Protein AF-A0A3T0W4C3-F1 (afdb_monomer)

Foldseek 3Di:
DDLLVLLVVLCVLLVPDLVSLQVLLCVLVVNPDSDLVPDDPVSSVVSSVVSNVSSVPPPDDPLLVLLLVLLCLCVVVVNDPDNDPVSSQVVVCVVQVNDGPSPSPVCSVVSNVVSVVSSVPDDPDD

Mean predicted aligned error: 11.76 Å

Radius of gyration: 19.32 Å; Cα contacts (8 Å, |Δi|>4): 103; chains: 1; bounding box: 42×23×56 Å

Secondary structure (DSSP, 8-state):
--HHHHHHHHHHHHT--HHHHHHHHHHHTTTS-SSGGGS-HHHHHHHHHHHHHHHHHS---HHHHHHHHHHHHHHHTT-SS---HHHHHHHHHHHTTT--TTT-GGGHHHHHHHHHHHHHS-----

Sequence (126 aa):
MNMVRKIKAAQSRAGIGQDEHVANVLQISNNVTNSCTGLTPNQQQALLTRYNGMAAKKPLNKSLRLIFSLWGQLASAGKVDEDSKEACENWCKTYTDGTNLYKANDHWGKLINMLKQWLAREVPNG

Structure (mmCIF, N/CA/C/O backbone):
data_AF-A0A3T0W4C3-F1
#
_entry.id   AF-A0A3T0W4C3-F1
#
loop_
_atom_site.group_PDB
_atom_site.id
_atom_site.type_symbol
_atom_site.label_atom_id
_atom_site.label_alt_id
_atom_site.label_comp_id
_atom_site.label_asym_id
_atom_site.label_entity_id
_atom_site.label_seq_id
_atom_site.pdbx_PDB_ins_code
_atom_site.Cartn_x
_atom_site.Cartn_y
_atom_site.Cartn_z
_atom_site.occupancy
_atom_site.B_iso_or_equiv
_atom_site.auth_seq_id
_atom_site.auth_comp_id
_atom_site.auth_asym_id
_atom_site.auth_atom_id
_atom_site.pdbx_PDB_model_num
ATOM 1 N N . MET A 1 1 ? -3.302 -14.821 13.039 1.00 56.78 1 MET A N 1
ATOM 2 C CA . MET A 1 1 ? -3.288 -13.355 13.294 1.00 56.78 1 MET A CA 1
ATOM 3 C C . MET A 1 1 ? -4.672 -12.926 13.790 1.00 56.78 1 MET A C 1
ATOM 5 O O . MET A 1 1 ? -5.632 -13.160 13.071 1.00 56.78 1 MET A O 1
ATOM 9 N N . ASN A 1 2 ? -4.795 -12.380 15.009 1.00 84.31 2 ASN A N 1
ATOM 10 C CA . ASN A 1 2 ? -6.088 -12.053 15.649 1.00 84.31 2 ASN A CA 1
ATOM 11 C C . ASN A 1 2 ? -6.826 -10.894 14.926 1.00 84.31 2 ASN A C 1
ATOM 13 O O . ASN A 1 2 ? -6.175 -9.985 14.407 1.00 84.31 2 ASN A O 1
ATOM 17 N N . MET A 1 3 ? -8.162 -10.901 14.906 1.00 84.50 3 MET A N 1
ATOM 18 C CA . MET A 1 3 ? -9.010 -9.896 14.247 1.00 84.50 3 MET A CA 1
ATOM 19 C C . MET A 1 3 ? -8.722 -8.470 14.737 1.00 84.50 3 MET A C 1
ATOM 21 O O . MET A 1 3 ? -8.533 -7.560 13.932 1.00 84.50 3 MET A O 1
ATOM 25 N N . VAL A 1 4 ? -8.546 -8.282 16.046 1.00 85.56 4 VAL A N 1
ATOM 26 C CA . VAL A 1 4 ? -8.178 -6.980 16.636 1.00 85.56 4 VAL A CA 1
ATOM 27 C C . VAL A 1 4 ? -6.839 -6.461 16.091 1.00 85.56 4 VAL A C 1
ATOM 29 O O . VAL A 1 4 ? -6.680 -5.267 15.840 1.00 85.56 4 VAL A O 1
ATOM 32 N N . ARG A 1 5 ? -5.877 -7.359 15.824 1.00 86.25 5 ARG A N 1
ATOM 33 C CA . ARG A 1 5 ? -4.600 -7.006 15.176 1.00 86.25 5 ARG A CA 1
ATOM 34 C C . ARG A 1 5 ? -4.810 -6.552 13.727 1.00 86.25 5 ARG A C 1
ATOM 36 O O . ARG A 1 5 ? -4.162 -5.597 13.308 1.00 86.25 5 ARG A O 1
ATOM 43 N N . LYS A 1 6 ? -5.722 -7.190 12.980 1.00 85.69 6 LYS A N 1
ATOM 44 C CA . LYS A 1 6 ? -6.086 -6.763 11.616 1.00 85.69 6 LYS A CA 1
ATOM 45 C C . LYS A 1 6 ? -6.747 -5.380 11.621 1.00 85.69 6 LYS A C 1
ATOM 47 O O . LYS A 1 6 ? -6.384 -4.543 10.798 1.00 85.69 6 LYS A O 1
ATOM 52 N N . ILE A 1 7 ? -7.643 -5.115 12.576 1.00 88.19 7 ILE A N 1
ATOM 53 C CA . ILE A 1 7 ? -8.302 -3.809 12.741 1.00 88.19 7 ILE A CA 1
ATOM 54 C C . ILE A 1 7 ? -7.278 -2.723 13.074 1.00 88.19 7 ILE A C 1
ATOM 56 O O . ILE A 1 7 ? -7.255 -1.713 12.381 1.00 88.19 7 ILE A O 1
ATOM 60 N N . LYS A 1 8 ? -6.369 -2.942 14.037 1.00 86.75 8 LYS A N 1
ATOM 61 C CA . LYS A 1 8 ? -5.290 -1.980 14.341 1.00 86.75 8 LYS A CA 1
ATOM 62 C C . LYS A 1 8 ? -4.392 -1.702 13.133 1.00 86.75 8 LYS A C 1
ATOM 64 O O . LYS A 1 8 ? -4.040 -0.555 12.871 1.00 86.75 8 LYS A O 1
ATOM 69 N N . ALA A 1 9 ? -4.048 -2.733 12.360 1.00 82.25 9 ALA A N 1
ATOM 70 C CA . ALA A 1 9 ? -3.277 -2.553 11.133 1.00 82.25 9 ALA A CA 1
ATOM 71 C C . ALA A 1 9 ? -4.054 -1.749 10.075 1.00 82.25 9 ALA A C 1
ATOM 73 O O . ALA A 1 9 ? -3.473 -0.936 9.363 1.00 82.25 9 ALA A O 1
ATOM 74 N N . ALA A 1 10 ? -5.367 -1.954 9.947 1.00 85.25 10 ALA A N 1
ATOM 75 C CA . ALA A 1 10 ? -6.216 -1.169 9.053 1.00 85.25 10 ALA A CA 1
ATOM 76 C C . ALA A 1 10 ? -6.402 0.278 9.536 1.00 85.25 10 ALA A C 1
ATOM 78 O O . ALA A 1 10 ? -6.285 1.188 8.725 1.00 85.25 10 ALA A O 1
ATOM 79 N N . GLN A 1 11 ? -6.590 0.493 10.839 1.00 85.69 11 GLN A N 1
ATOM 80 C CA . GLN A 1 11 ? -6.655 1.810 11.474 1.00 85.69 11 GLN A CA 1
ATOM 81 C C . GLN A 1 11 ? -5.384 2.617 11.179 1.00 85.69 11 GLN A C 1
ATOM 83 O O . GLN A 1 11 ? -5.465 3.743 10.696 1.00 85.69 11 GLN A O 1
ATOM 88 N N . SER A 1 12 ? -4.210 2.011 11.390 1.00 83.00 12 SER A N 1
ATOM 89 C CA . SER A 1 12 ? -2.916 2.635 11.092 1.00 83.00 12 SER A CA 1
ATOM 90 C C . SER A 1 12 ? -2.757 2.950 9.600 1.00 83.00 12 SER A C 1
ATOM 92 O O . SER A 1 12 ? -2.380 4.067 9.256 1.00 83.00 12 SER A O 1
ATOM 94 N N . ARG A 1 13 ? -3.121 2.023 8.701 1.00 77.00 13 ARG A N 1
ATOM 95 C CA . ARG A 1 13 ? -3.085 2.251 7.240 1.00 77.00 13 ARG A CA 1
ATOM 96 C C . ARG A 1 13 ? -4.038 3.358 6.788 1.00 77.00 13 ARG A C 1
ATOM 98 O O . ARG A 1 13 ? -3.702 4.134 5.901 1.00 77.00 13 ARG A O 1
ATOM 105 N N . ALA A 1 14 ? -5.211 3.446 7.406 1.00 80.00 14 ALA A N 1
ATOM 106 C CA . ALA A 1 14 ? -6.175 4.508 7.161 1.00 80.00 14 ALA A CA 1
ATOM 107 C C . ALA A 1 14 ? -5.786 5.827 7.856 1.00 80.00 14 ALA A C 1
ATOM 109 O O . ALA A 1 14 ? -6.356 6.864 7.539 1.00 80.00 14 ALA A O 1
ATOM 110 N N . GLY A 1 15 ? -4.780 5.832 8.740 1.00 78.38 15 GLY A N 1
ATOM 111 C CA . GLY A 1 15 ? -4.360 6.989 9.538 1.00 78.38 15 GLY A CA 1
ATOM 112 C C . GLY A 1 15 ? -5.464 7.522 10.450 1.00 78.38 15 GLY A C 1
ATOM 113 O O . GLY A 1 15 ? -5.611 8.733 10.566 1.00 78.38 15 GLY A O 1
ATOM 114 N N . ILE A 1 16 ? -6.254 6.617 11.026 1.00 82.56 16 ILE A N 1
ATOM 115 C CA . ILE A 1 16 ? -7.371 6.922 11.923 1.00 82.56 16 ILE A CA 1
ATOM 116 C C . ILE A 1 16 ? -6.820 7.097 13.344 1.00 82.56 16 ILE A C 1
ATOM 118 O O . ILE A 1 16 ? -6.221 6.171 13.905 1.00 82.56 16 ILE A O 1
ATOM 122 N N . GLY A 1 17 ? -7.020 8.284 13.921 1.00 84.56 17 GLY A N 1
ATOM 123 C CA . GLY A 1 17 ? -6.634 8.604 15.298 1.00 84.56 17 GLY A CA 1
ATOM 124 C C . GLY A 1 17 ? -7.431 7.817 16.343 1.00 84.56 17 GLY A C 1
ATOM 125 O O . GLY A 1 17 ? -8.410 7.145 16.020 1.00 84.56 17 GLY A O 1
ATOM 126 N N . GLN A 1 18 ? -7.017 7.882 17.610 1.00 83.50 18 GLN A N 1
ATOM 127 C CA . GLN A 1 18 ? -7.662 7.118 18.684 1.00 83.50 18 GLN A CA 1
ATOM 128 C C . GLN A 1 18 ? -9.109 7.572 18.946 1.00 83.50 18 GLN A C 1
ATOM 130 O O . GLN A 1 18 ? -9.979 6.720 19.119 1.00 83.50 18 GLN A O 1
ATOM 135 N N . ASP A 1 19 ? -9.393 8.875 18.904 1.00 85.81 19 ASP A N 1
ATOM 136 C CA . ASP A 1 19 ? -10.750 9.404 19.116 1.00 85.81 19 ASP A CA 1
ATOM 137 C C . ASP A 1 19 ? -11.702 8.987 17.988 1.00 85.81 19 ASP A C 1
ATOM 139 O O . ASP A 1 19 ? -12.808 8.499 18.223 1.00 85.81 19 ASP A O 1
ATOM 143 N N . GLU A 1 20 ? -11.231 9.077 16.742 1.00 86.44 20 GLU A N 1
ATOM 144 C CA . GLU A 1 20 ? -11.981 8.626 15.569 1.00 86.44 20 GLU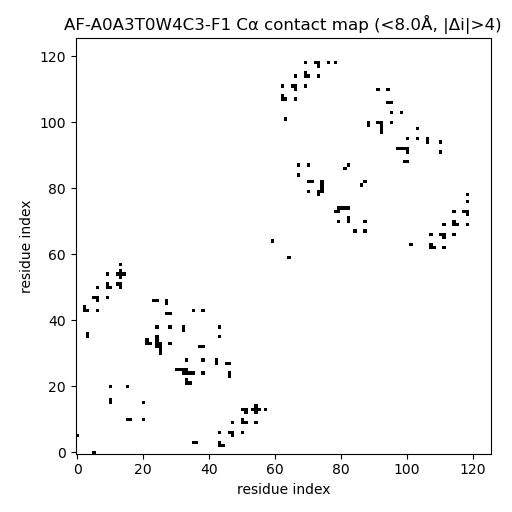 A CA 1
ATOM 145 C C . GLU A 1 20 ? -12.155 7.098 15.567 1.00 86.44 20 GLU A C 1
ATOM 147 O O . GLU A 1 20 ? -13.193 6.577 15.152 1.00 86.44 20 GLU A O 1
ATOM 152 N N . HIS A 1 21 ? -11.174 6.349 16.077 1.00 89.19 21 HIS A N 1
ATOM 153 C CA . HIS A 1 21 ? -11.303 4.911 16.283 1.00 89.19 21 HIS A CA 1
ATOM 154 C C . HIS A 1 21 ? -12.431 4.585 17.266 1.00 89.19 21 HIS A C 1
ATOM 156 O O . HIS A 1 21 ? -13.310 3.790 16.932 1.00 89.19 21 HIS A O 1
ATOM 162 N N . VAL A 1 22 ? -12.452 5.240 18.430 1.00 89.38 22 VAL A N 1
ATOM 163 C CA . VAL A 1 22 ? -13.496 5.067 19.450 1.00 89.38 22 VAL A CA 1
ATOM 164 C C . VAL A 1 22 ? -14.878 5.422 18.896 1.00 89.38 22 VAL A C 1
ATOM 166 O O . VAL A 1 22 ? -15.812 4.637 19.056 1.00 89.38 22 VAL A O 1
ATOM 169 N N . ALA A 1 23 ? -15.002 6.536 18.171 1.00 89.00 23 ALA A N 1
ATOM 170 C CA . ALA A 1 23 ? -16.255 6.938 17.534 1.00 89.00 23 ALA A CA 1
ATOM 171 C C . ALA A 1 23 ? -16.754 5.898 16.513 1.00 89.00 23 ALA A C 1
ATOM 173 O O . ALA A 1 23 ? -17.932 5.544 16.499 1.00 89.00 23 ALA A O 1
ATOM 174 N N . ASN A 1 24 ? -15.857 5.345 15.690 1.00 90.19 24 ASN A N 1
ATOM 175 C CA . ASN A 1 24 ? -16.204 4.292 14.732 1.00 90.19 24 ASN A CA 1
ATOM 176 C C . ASN A 1 24 ? -16.636 2.985 15.420 1.00 90.19 24 ASN A C 1
ATOM 178 O O . ASN A 1 24 ? -17.540 2.308 14.927 1.00 90.19 24 ASN A O 1
ATOM 182 N N . VAL A 1 25 ? -15.998 2.621 16.539 1.00 92.31 25 VAL A N 1
ATOM 183 C CA . VAL A 1 25 ? -16.357 1.432 17.329 1.00 92.31 25 VAL A CA 1
ATOM 184 C C . VAL A 1 25 ? 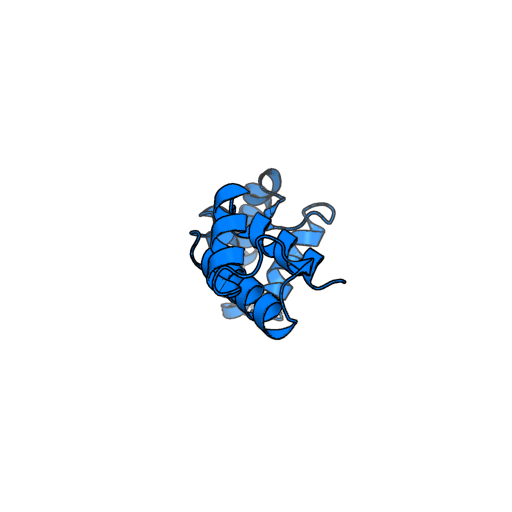-17.730 1.610 17.976 1.00 92.31 25 VAL A C 1
ATOM 186 O O . VAL A 1 25 ? -18.557 0.706 17.875 1.00 92.31 25 VAL A O 1
ATOM 189 N N . LEU A 1 26 ? -18.006 2.781 18.559 1.00 91.31 26 LEU A N 1
ATOM 190 C CA . LEU A 1 26 ? -19.326 3.134 19.090 1.00 91.31 26 LEU A CA 1
ATOM 191 C C . LEU A 1 26 ? -20.394 3.096 17.996 1.00 91.31 26 LEU A C 1
ATOM 193 O O . LEU A 1 26 ? -21.440 2.482 18.174 1.00 91.31 26 LEU A O 1
ATOM 197 N N . GLN A 1 27 ? -20.112 3.665 16.824 1.00 89.62 27 GLN A N 1
ATOM 198 C CA . GLN A 1 27 ? -21.065 3.666 15.719 1.00 89.62 27 GLN A CA 1
ATOM 199 C C . GLN A 1 27 ? -21.395 2.244 15.238 1.00 89.62 27 GLN A C 1
ATOM 201 O O . GLN A 1 27 ? -22.556 1.927 15.009 1.00 89.62 27 GLN A O 1
ATOM 206 N N . ILE A 1 28 ? -20.393 1.370 15.101 1.00 90.06 28 ILE A N 1
ATOM 207 C CA . ILE A 1 28 ? -20.602 -0.021 14.661 1.00 90.06 28 ILE A CA 1
ATOM 208 C C . ILE A 1 28 ? -21.239 -0.892 15.747 1.00 90.06 28 ILE A C 1
ATOM 210 O O . ILE A 1 28 ? -21.942 -1.857 15.437 1.00 90.06 28 ILE A O 1
ATOM 214 N N . SER A 1 29 ? -21.008 -0.565 17.017 1.00 88.62 29 SER A N 1
ATOM 215 C CA . SER A 1 29 ? -21.619 -1.265 18.141 1.00 88.62 29 SER A CA 1
ATOM 216 C C . SER A 1 29 ? -23.023 -0.772 18.489 1.00 88.62 29 SER A C 1
ATOM 218 O O . SER A 1 29 ? -23.613 -1.321 19.412 1.00 88.62 29 SER A O 1
ATOM 220 N N . ASN A 1 30 ? -23.562 0.235 17.789 1.00 88.31 30 ASN A N 1
ATOM 221 C CA . ASN A 1 30 ? -24.781 0.952 18.184 1.00 88.31 30 ASN A CA 1
ATOM 222 C C . ASN A 1 30 ? -24.694 1.524 19.616 1.00 88.31 30 ASN A C 1
ATOM 224 O O . ASN A 1 30 ? -25.622 1.393 20.407 1.00 88.31 30 ASN A O 1
ATOM 228 N N . ASN A 1 31 ? -23.564 2.155 19.946 1.00 88.06 31 ASN A N 1
ATOM 229 C CA . ASN A 1 31 ? -23.230 2.757 21.244 1.00 88.06 31 ASN A CA 1
ATOM 230 C C . ASN A 1 31 ? -23.143 1.778 22.429 1.00 88.06 31 ASN A C 1
ATOM 232 O O . ASN A 1 31 ? -23.169 2.203 23.580 1.00 88.06 31 ASN A O 1
ATOM 236 N N . VAL A 1 32 ? -22.993 0.476 22.173 1.00 86.25 32 VAL A N 1
ATOM 237 C CA . VAL A 1 32 ? -22.888 -0.545 23.231 1.00 86.25 32 VAL A CA 1
ATOM 238 C C . VAL A 1 32 ? -21.465 -0.658 23.785 1.00 86.25 32 VAL A C 1
ATOM 240 O O . VAL A 1 32 ? -21.269 -0.952 24.962 1.00 86.25 32 VAL A O 1
ATOM 243 N N . THR A 1 33 ? -20.442 -0.435 22.956 1.00 88.44 33 THR A N 1
ATOM 244 C CA . THR A 1 33 ? -19.039 -0.528 23.381 1.00 88.44 33 THR A CA 1
ATOM 245 C C . THR A 1 33 ? -18.134 0.437 22.624 1.00 88.44 33 THR A C 1
ATOM 247 O O . THR A 1 33 ? -18.394 0.794 21.475 1.00 88.44 33 THR A O 1
ATOM 250 N N . ASN A 1 34 ? -17.029 0.810 23.265 1.00 87.19 34 ASN A N 1
ATOM 251 C CA . ASN A 1 34 ? -15.940 1.611 22.710 1.00 87.19 34 ASN A CA 1
ATOM 252 C C . ASN A 1 34 ? -14.665 0.787 22.433 1.00 87.19 34 ASN A C 1
ATOM 254 O O . ASN A 1 34 ? -13.655 1.349 22.012 1.00 87.19 34 ASN A O 1
ATOM 258 N N . SER A 1 35 ? -14.694 -0.536 22.650 1.00 86.62 35 SER A N 1
ATOM 259 C CA . SER A 1 35 ? -13.545 -1.422 22.437 1.00 86.62 35 SER A CA 1
ATOM 260 C C . SER A 1 35 ? -13.799 -2.441 21.331 1.00 86.62 35 SER A C 1
ATOM 262 O O . SER A 1 35 ? -14.844 -3.087 21.281 1.00 86.62 35 SER A O 1
ATOM 264 N N . CYS A 1 36 ? -12.779 -2.688 20.503 1.00 83.88 36 CYS A N 1
ATOM 265 C CA . CYS A 1 36 ? -12.805 -3.764 19.512 1.00 83.88 36 CYS A CA 1
ATOM 266 C C . CYS A 1 36 ? -13.046 -5.148 20.130 1.00 83.88 36 CYS A C 1
ATOM 268 O O . CYS A 1 36 ? -13.591 -6.016 19.457 1.00 83.88 36 CYS A O 1
ATOM 270 N N . THR A 1 37 ? -12.632 -5.379 21.379 1.00 85.69 37 THR A N 1
ATOM 271 C CA . THR A 1 37 ? -12.851 -6.662 22.070 1.00 85.69 37 THR A CA 1
ATOM 272 C C . THR A 1 37 ? -14.295 -6.856 22.519 1.00 85.69 37 THR A C 1
ATOM 274 O O . THR A 1 37 ? -14.703 -7.994 22.707 1.00 85.69 37 THR A O 1
ATOM 277 N N . GLY A 1 38 ? -15.062 -5.770 22.666 1.00 85.12 38 GLY A N 1
ATOM 278 C CA . GLY A 1 38 ? -16.494 -5.819 22.968 1.00 85.12 38 GLY A CA 1
ATOM 279 C C . GLY A 1 38 ? -17.376 -5.974 21.727 1.00 85.12 38 GLY A C 1
ATOM 280 O O . GLY A 1 38 ? -18.584 -6.144 21.857 1.00 85.12 38 GLY A O 1
ATOM 281 N N . LEU A 1 39 ? -16.799 -5.894 20.523 1.00 89.31 39 LEU A N 1
ATOM 282 C CA . LEU A 1 39 ? -17.525 -6.093 19.272 1.00 89.31 39 LEU A CA 1
ATOM 283 C C . LEU A 1 39 ? -17.733 -7.583 18.991 1.00 89.31 39 LEU A C 1
ATOM 285 O O . LEU A 1 39 ? -16.813 -8.391 19.134 1.00 89.31 39 LEU A O 1
ATOM 289 N N . THR A 1 40 ? -18.912 -7.926 18.474 1.00 91.06 40 THR A N 1
ATOM 290 C CA . THR A 1 40 ? -19.162 -9.250 17.890 1.00 91.06 40 THR A CA 1
ATOM 291 C C . THR A 1 40 ? -18.256 -9.491 16.671 1.00 91.06 40 THR A C 1
ATOM 293 O O . THR A 1 40 ? -17.815 -8.531 16.028 1.00 91.06 40 THR A O 1
ATOM 296 N N . PRO A 1 41 ? -18.002 -10.752 16.273 1.00 89.69 41 PRO A N 1
ATOM 297 C CA . PRO A 1 41 ? -17.179 -11.054 15.098 1.00 89.69 41 PRO A CA 1
ATOM 298 C C . PRO A 1 41 ? -17.649 -10.347 13.814 1.00 89.69 41 PRO A C 1
ATOM 300 O O . PRO A 1 41 ? -16.830 -9.829 13.053 1.00 89.69 41 PRO A O 1
ATOM 303 N N . ASN A 1 42 ? -18.967 -10.243 13.611 1.00 90.56 42 ASN A N 1
ATOM 304 C CA . ASN A 1 42 ? -19.553 -9.550 12.459 1.00 90.56 42 ASN A CA 1
ATOM 305 C C . ASN A 1 42 ? -19.270 -8.042 12.493 1.00 90.56 42 ASN A C 1
ATOM 307 O O . ASN A 1 42 ? -18.901 -7.452 11.479 1.00 90.56 42 ASN A O 1
ATOM 311 N N . GLN A 1 43 ? -19.373 -7.418 13.667 1.00 91.50 43 GLN A N 1
ATOM 312 C CA . GLN A 1 43 ? -19.048 -6.003 13.859 1.00 91.50 43 GLN A CA 1
ATOM 313 C C . GLN A 1 43 ? -17.552 -5.725 13.687 1.00 91.50 43 GLN A C 1
ATOM 315 O O . GLN A 1 43 ? -17.172 -4.737 13.061 1.00 91.50 43 GLN A O 1
ATOM 320 N N . GLN A 1 44 ? -16.688 -6.613 14.183 1.00 91.19 44 GLN A N 1
ATOM 321 C CA . GLN A 1 44 ? -15.247 -6.526 13.947 1.00 91.19 44 GLN A CA 1
ATOM 322 C C . GLN A 1 44 ? -14.921 -6.592 12.450 1.00 91.19 44 GLN A C 1
ATOM 324 O O . GLN A 1 44 ? -14.110 -5.805 11.955 1.00 91.19 44 GLN A O 1
ATOM 329 N N . GLN A 1 45 ? -15.580 -7.492 11.714 1.00 91.12 45 GLN A N 1
ATOM 330 C CA . GLN A 1 45 ? -15.418 -7.602 10.267 1.00 91.12 45 GLN A CA 1
ATOM 331 C C . GLN A 1 45 ? -15.938 -6.352 9.539 1.00 91.12 45 GLN A C 1
ATOM 333 O O . GLN A 1 45 ? -15.265 -5.853 8.637 1.00 91.12 45 GLN A O 1
ATOM 338 N N . ALA A 1 46 ? -17.079 -5.795 9.955 1.00 91.56 46 ALA A N 1
ATOM 339 C CA . ALA A 1 46 ? -17.611 -4.548 9.405 1.00 91.56 46 ALA A CA 1
ATOM 340 C C . ALA A 1 46 ? -16.654 -3.363 9.633 1.00 91.56 46 ALA A C 1
ATOM 342 O O . ALA A 1 46 ? -16.388 -2.592 8.708 1.00 91.56 46 ALA A O 1
ATOM 343 N N . LEU A 1 47 ? -16.070 -3.255 10.833 1.00 91.88 47 LEU A N 1
ATOM 344 C CA . LEU A 1 47 ? -15.085 -2.223 11.169 1.00 91.88 47 LEU A CA 1
ATOM 345 C C . LEU A 1 47 ? -13.823 -2.353 10.312 1.00 91.88 47 LEU A C 1
ATOM 347 O O . LEU A 1 47 ? -13.328 -1.363 9.771 1.00 91.88 47 LEU A O 1
ATOM 351 N N . LEU A 1 48 ? -13.341 -3.583 10.125 1.00 91.62 48 LEU A N 1
ATOM 352 C CA . LEU A 1 48 ? -12.206 -3.871 9.257 1.00 91.62 48 LEU A CA 1
ATOM 353 C C . LEU A 1 48 ? -12.483 -3.469 7.800 1.00 91.62 48 LEU A C 1
ATOM 355 O O . LEU A 1 48 ? -11.648 -2.806 7.182 1.00 91.62 48 LEU A O 1
ATOM 359 N N . THR A 1 49 ? -13.648 -3.828 7.255 1.00 89.69 49 THR A N 1
ATOM 360 C CA . THR A 1 49 ? -14.058 -3.449 5.893 1.00 89.69 49 THR A CA 1
ATOM 361 C C . THR A 1 49 ? -14.121 -1.932 5.740 1.00 89.69 49 THR A C 1
ATOM 363 O O . THR A 1 49 ? -13.579 -1.388 4.777 1.00 89.69 49 THR A O 1
ATOM 366 N N . ARG A 1 50 ? -14.698 -1.232 6.724 1.00 88.56 50 ARG A N 1
ATOM 367 C CA . ARG A 1 50 ? -14.776 0.232 6.731 1.00 88.56 50 ARG A CA 1
ATOM 368 C C . ARG A 1 50 ? -13.385 0.872 6.688 1.00 88.56 50 ARG A C 1
ATOM 370 O O . ARG A 1 50 ? -13.146 1.767 5.880 1.00 88.56 50 ARG A O 1
ATOM 377 N N . TYR A 1 51 ? -12.451 0.393 7.510 1.00 89.94 51 TYR A N 1
ATOM 378 C CA . TYR A 1 51 ? -11.082 0.920 7.552 1.00 89.94 51 TYR A CA 1
ATOM 379 C C . TYR A 1 51 ? -10.298 0.619 6.277 1.00 89.94 51 TYR A C 1
ATOM 381 O O . TYR A 1 51 ? -9.588 1.490 5.780 1.00 89.94 51 TYR A O 1
ATOM 389 N N . ASN A 1 52 ? -10.463 -0.571 5.698 1.00 83.88 52 ASN A N 1
ATOM 390 C CA . ASN A 1 52 ? -9.857 -0.895 4.407 1.00 83.88 52 ASN A CA 1
ATOM 391 C C . ASN A 1 52 ? -10.403 0.006 3.282 1.00 83.88 52 ASN A C 1
ATOM 393 O O . ASN A 1 52 ? -9.625 0.477 2.455 1.00 83.88 52 ASN A O 1
ATOM 397 N N . GLY A 1 53 ? -11.706 0.311 3.283 1.00 81.81 53 GLY A N 1
ATOM 398 C CA . GLY A 1 53 ? -12.315 1.239 2.324 1.00 81.81 53 GLY A CA 1
ATOM 399 C C . GLY A 1 53 ? -11.813 2.680 2.474 1.00 81.81 53 GLY A C 1
ATOM 400 O O . GLY A 1 53 ? -11.562 3.356 1.479 1.00 81.81 53 GLY A O 1
ATOM 401 N N . MET A 1 54 ? -11.601 3.146 3.708 1.00 77.31 54 MET A N 1
ATOM 402 C CA . MET A 1 54 ? -11.002 4.463 3.963 1.00 77.31 54 MET A CA 1
ATOM 403 C C . MET A 1 54 ? -9.524 4.519 3.567 1.00 77.31 54 MET A C 1
ATOM 405 O O . MET A 1 54 ? -9.085 5.502 2.972 1.00 77.31 54 MET A O 1
ATOM 409 N N . ALA A 1 55 ? -8.763 3.452 3.825 1.00 69.81 55 ALA A N 1
ATOM 410 C CA . ALA A 1 55 ? -7.376 3.344 3.381 1.00 69.81 55 ALA A CA 1
ATOM 411 C C . ALA A 1 55 ? -7.261 3.371 1.847 1.00 69.81 55 ALA A C 1
ATOM 413 O O . ALA A 1 55 ? -6.357 4.012 1.318 1.00 69.81 55 ALA A O 1
ATOM 414 N N . ALA A 1 56 ? -8.200 2.746 1.129 1.00 61.81 56 ALA A N 1
ATOM 415 C CA . ALA A 1 56 ? -8.250 2.779 -0.333 1.00 61.81 56 ALA A CA 1
ATOM 416 C C . ALA A 1 56 ? -8.564 4.177 -0.907 1.00 61.81 56 ALA A C 1
ATOM 418 O O . ALA A 1 56 ? -8.180 4.474 -2.036 1.00 61.81 56 ALA A O 1
ATOM 419 N N . LYS A 1 57 ? -9.232 5.047 -0.134 1.00 57.72 57 LYS A N 1
ATOM 420 C CA . LYS A 1 57 ? -9.568 6.424 -0.537 1.00 57.72 57 LYS A CA 1
ATOM 421 C C . LYS A 1 57 ? -8.456 7.438 -0.285 1.00 57.72 57 LYS A C 1
ATOM 423 O O . LYS A 1 57 ? -8.519 8.534 -0.843 1.00 57.72 57 LYS A O 1
ATOM 428 N N . LYS A 1 58 ? -7.432 7.115 0.514 1.00 57.47 58 LYS A N 1
ATOM 429 C CA . LYS A 1 58 ? -6.264 7.996 0.603 1.00 57.47 58 LYS A CA 1
ATOM 430 C C . LYS A 1 58 ? -5.532 7.953 -0.735 1.00 57.47 58 LYS A C 1
ATOM 432 O O . LYS A 1 58 ? -5.208 6.862 -1.209 1.00 57.47 58 LYS A O 1
ATOM 437 N N . PRO A 1 59 ? -5.279 9.107 -1.374 1.00 55.78 59 PRO A N 1
ATOM 438 C CA . PRO A 1 59 ? -4.568 9.112 -2.632 1.00 55.78 59 PRO A CA 1
ATOM 439 C C . PRO A 1 59 ? -3.203 8.465 -2.405 1.00 55.78 59 PRO A C 1
ATOM 441 O O . PRO A 1 59 ? -2.396 8.982 -1.634 1.00 55.78 59 PRO A O 1
ATOM 444 N N . LEU A 1 60 ? -2.963 7.313 -3.049 1.00 63.97 60 LEU A N 1
ATOM 445 C CA . LEU A 1 60 ? -1.627 6.721 -3.090 1.00 63.97 60 LEU A CA 1
ATOM 446 C C . LEU A 1 60 ? -0.622 7.822 -3.430 1.00 63.97 60 LEU A C 1
ATOM 448 O O . LEU A 1 60 ? -0.879 8.633 -4.326 1.00 63.97 60 LEU A O 1
ATOM 452 N N . ASN A 1 61 ? 0.503 7.837 -2.716 1.00 75.00 61 ASN A N 1
ATOM 453 C CA . ASN A 1 61 ? 1.586 8.766 -2.999 1.00 75.00 61 ASN A CA 1
ATOM 454 C C . ASN A 1 61 ? 1.904 8.724 -4.506 1.00 75.00 61 ASN A C 1
ATOM 456 O O . ASN A 1 61 ? 1.913 7.643 -5.103 1.00 75.00 61 ASN A O 1
ATOM 460 N N . LYS A 1 62 ? 2.138 9.891 -5.123 1.00 79.81 62 LYS A N 1
ATOM 461 C CA . LYS A 1 62 ? 2.435 10.010 -6.560 1.00 79.81 62 LYS A CA 1
ATOM 462 C C . LYS A 1 62 ? 3.512 9.013 -7.004 1.00 79.81 62 LYS A C 1
ATOM 464 O O . LYS A 1 62 ? 3.357 8.398 -8.054 1.00 79.81 62 LYS A O 1
ATOM 469 N N . SER A 1 63 ? 4.534 8.789 -6.177 1.00 85.00 63 SER A N 1
ATOM 470 C CA . SER A 1 63 ? 5.608 7.831 -6.453 1.00 85.00 63 SER A CA 1
ATOM 471 C C . SER A 1 63 ? 5.116 6.385 -6.497 1.00 85.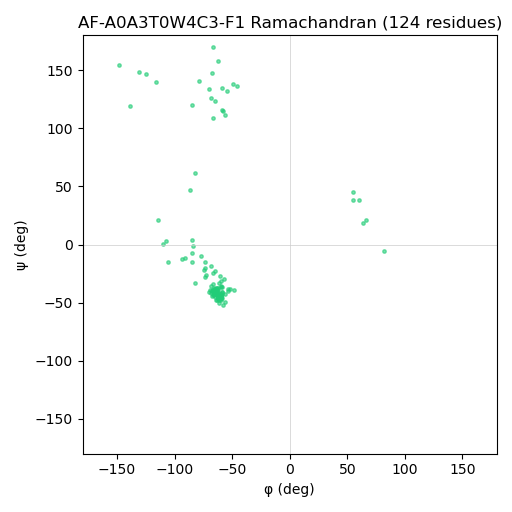00 63 SER A C 1
ATOM 473 O O . SER A 1 63 ? 5.432 5.667 -7.437 1.00 85.00 63 SER A O 1
ATOM 475 N N . LEU A 1 64 ? 4.284 5.963 -5.542 1.00 85.75 64 LEU A N 1
ATOM 476 C CA . LEU A 1 64 ? 3.703 4.616 -5.539 1.00 85.75 64 LEU A CA 1
ATOM 477 C C . LEU A 1 64 ? 2.787 4.390 -6.744 1.00 85.75 64 LEU A C 1
ATOM 479 O O . LEU A 1 64 ? 2.846 3.337 -7.370 1.00 85.75 64 LEU A O 1
ATOM 483 N N . ARG A 1 65 ? 1.966 5.388 -7.102 1.00 86.75 65 ARG A N 1
ATOM 484 C CA . ARG A 1 65 ? 1.141 5.317 -8.320 1.00 86.75 65 ARG A CA 1
ATOM 485 C C . ARG A 1 65 ? 2.001 5.143 -9.562 1.00 86.75 65 ARG A C 1
ATOM 487 O O . ARG A 1 65 ? 1.658 4.345 -10.425 1.00 86.75 65 ARG A O 1
ATOM 494 N N . LEU A 1 66 ? 3.109 5.878 -9.640 1.00 89.56 66 LEU A N 1
ATOM 495 C CA . LEU A 1 66 ? 4.030 5.781 -10.761 1.00 89.56 66 LEU A CA 1
ATOM 496 C C . LEU A 1 66 ? 4.703 4.404 -10.821 1.00 89.56 66 LEU A C 1
ATOM 498 O O . LEU A 1 66 ? 4.784 3.840 -11.902 1.00 89.56 66 LEU A O 1
ATOM 502 N N . ILE A 1 67 ? 5.115 3.835 -9.684 1.00 91.69 67 ILE A N 1
ATOM 503 C CA . ILE A 1 67 ? 5.683 2.477 -9.618 1.00 91.69 67 ILE A CA 1
ATOM 504 C C . ILE A 1 67 ? 4.692 1.446 -10.174 1.00 91.69 67 ILE A C 1
ATOM 506 O O . ILE A 1 67 ? 5.039 0.717 -11.099 1.00 91.69 67 ILE A O 1
ATOM 510 N N . PHE A 1 68 ? 3.445 1.439 -9.688 1.00 90.38 68 PHE A N 1
ATOM 511 C CA . PHE A 1 68 ? 2.424 0.515 -10.195 1.00 90.38 68 PHE A CA 1
ATOM 512 C C . PHE A 1 68 ? 2.084 0.761 -11.671 1.00 90.38 68 PHE A C 1
ATOM 514 O O . PHE A 1 68 ? 1.897 -0.188 -12.424 1.00 90.38 68 PHE A O 1
ATOM 521 N N . SER A 1 69 ? 2.051 2.022 -12.111 1.00 89.94 69 SER A N 1
ATOM 522 C CA . SER A 1 69 ? 1.811 2.356 -13.518 1.00 89.94 69 SER A CA 1
ATOM 523 C C . SER A 1 69 ? 2.933 1.867 -14.437 1.00 89.94 69 SER A C 1
ATOM 525 O O . SER A 1 69 ? 2.649 1.364 -15.521 1.00 89.94 69 SER A O 1
ATOM 527 N N . LEU A 1 70 ? 4.197 1.993 -14.021 1.00 93.12 70 LEU A N 1
ATOM 528 C CA . LEU A 1 70 ? 5.341 1.495 -14.788 1.00 93.12 70 LEU A CA 1
ATOM 529 C C . LEU A 1 70 ? 5.360 -0.037 -14.824 1.00 93.12 70 LEU A C 1
ATOM 531 O O . LEU A 1 70 ? 5.709 -0.611 -15.849 1.00 93.12 70 LEU A O 1
ATOM 535 N N . TRP A 1 71 ? 4.943 -0.697 -13.741 1.00 92.88 71 TRP A N 1
ATOM 536 C CA . TRP A 1 71 ? 4.786 -2.151 -13.723 1.00 92.88 71 TRP A CA 1
ATOM 537 C C . TRP A 1 71 ? 3.745 -2.631 -14.739 1.00 92.88 71 TRP A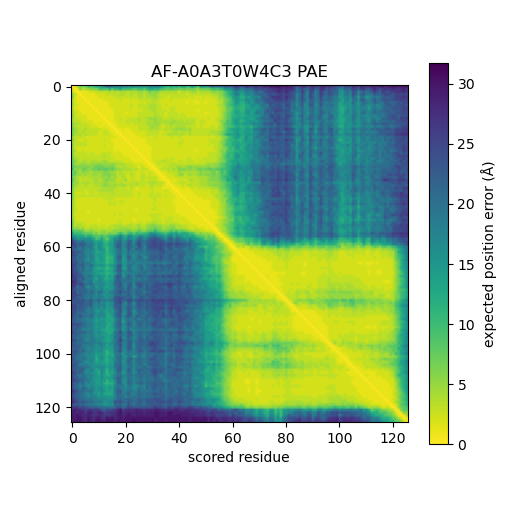 C 1
ATOM 539 O O . TRP A 1 71 ? 4.052 -3.494 -15.555 1.00 92.88 71 TRP A O 1
ATOM 549 N N . GLY A 1 72 ? 2.561 -2.010 -14.772 1.00 89.56 72 GLY A N 1
ATOM 550 C CA . GLY A 1 72 ? 1.538 -2.356 -15.767 1.00 89.56 72 GLY A CA 1
ATOM 551 C C . GLY A 1 72 ? 1.999 -2.108 -17.209 1.00 89.56 72 GLY A C 1
ATOM 552 O O . GLY A 1 72 ? 1.679 -2.879 -18.113 1.00 89.56 72 GLY A O 1
ATOM 553 N N . GLN A 1 73 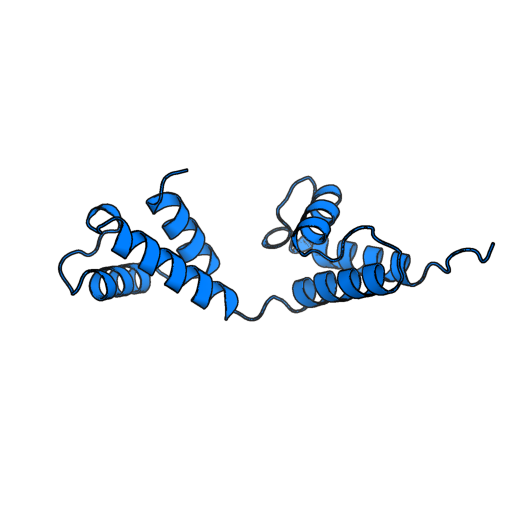? 2.828 -1.081 -17.436 1.00 89.94 73 GLN A N 1
ATOM 554 C CA . GLN A 1 73 ? 3.462 -0.859 -18.742 1.00 89.94 73 GLN A CA 1
ATOM 555 C C . GLN A 1 73 ? 4.464 -1.967 -19.091 1.00 89.94 73 GLN A C 1
ATOM 557 O O . GLN A 1 73 ? 4.508 -2.397 -20.240 1.00 89.94 73 GLN A O 1
ATOM 562 N N . LEU A 1 74 ? 5.250 -2.453 -18.122 1.00 90.50 74 LEU A N 1
ATOM 563 C CA . LEU A 1 74 ? 6.171 -3.573 -18.344 1.00 90.50 74 LEU A CA 1
ATOM 564 C C . LEU A 1 74 ? 5.398 -4.840 -18.702 1.00 90.50 74 LEU A C 1
ATOM 566 O O . LEU A 1 74 ? 5.806 -5.550 -19.617 1.00 90.50 74 LEU A O 1
ATOM 570 N N . ALA A 1 75 ? 4.280 -5.094 -18.021 1.00 88.56 75 ALA A N 1
ATOM 571 C CA . ALA A 1 75 ? 3.441 -6.253 -18.295 1.00 88.56 75 ALA A CA 1
ATOM 572 C C . ALA A 1 75 ? 2.799 -6.161 -19.682 1.00 88.56 75 ALA A C 1
ATOM 574 O O . ALA A 1 75 ? 2.871 -7.106 -20.460 1.00 88.56 75 ALA A O 1
ATOM 575 N N . SER A 1 76 ? 2.286 -4.981 -20.041 1.00 86.75 76 SER A N 1
ATOM 576 C CA . SER A 1 76 ? 1.768 -4.705 -21.389 1.00 86.75 76 SER A CA 1
ATOM 577 C C . SER A 1 76 ? 2.834 -4.881 -22.478 1.00 86.75 76 SER A C 1
ATOM 579 O O . SER A 1 76 ? 2.516 -5.276 -23.594 1.00 86.75 76 SER A O 1
ATOM 581 N N . ALA A 1 77 ? 4.104 -4.617 -22.156 1.00 86.75 77 ALA A N 1
ATOM 582 C CA . ALA A 1 77 ? 5.244 -4.841 -23.043 1.00 86.75 77 ALA A CA 1
ATOM 583 C C . ALA A 1 77 ? 5.794 -6.285 -22.997 1.00 86.75 77 ALA A C 1
ATOM 585 O O . ALA A 1 77 ? 6.827 -6.550 -23.611 1.00 86.75 77 ALA A O 1
ATOM 586 N N . GLY A 1 78 ? 5.166 -7.198 -22.244 1.00 86.38 78 GLY A N 1
ATOM 587 C CA . GLY A 1 78 ? 5.608 -8.589 -22.086 1.00 86.38 78 GLY A CA 1
ATOM 588 C C . GLY A 1 78 ? 6.945 -8.749 -21.356 1.00 86.38 78 GLY A C 1
ATOM 589 O O . 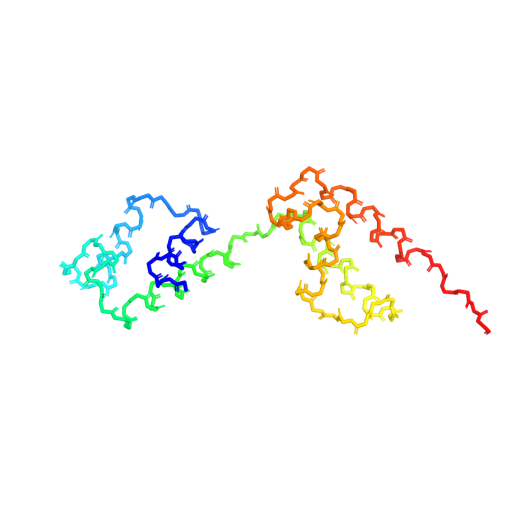GLY A 1 78 ? 7.631 -9.750 -21.532 1.00 86.38 78 GLY A O 1
ATOM 590 N N . LYS A 1 79 ? 7.362 -7.746 -20.572 1.00 85.44 79 LYS A N 1
ATOM 591 C CA . LYS A 1 79 ? 8.653 -7.730 -19.859 1.00 85.44 79 LYS A CA 1
ATOM 592 C C . LYS A 1 79 ? 8.574 -8.310 -18.447 1.00 85.44 79 LYS A C 1
ATOM 594 O O . LYS A 1 79 ? 9.618 -8.525 -17.840 1.00 85.44 79 LYS A O 1
ATOM 599 N N . VAL A 1 80 ? 7.371 -8.531 -17.924 1.00 86.31 80 VAL A N 1
ATOM 600 C CA . VAL A 1 80 ? 7.123 -9.203 -16.641 1.00 86.31 80 VAL A CA 1
ATOM 601 C C . VAL A 1 80 ? 6.069 -10.284 -16.837 1.00 86.31 80 VAL A C 1
ATOM 603 O O . VAL A 1 80 ? 5.174 -10.125 -17.665 1.00 86.31 80 VAL A O 1
ATOM 606 N N . ASP A 1 81 ? 6.172 -11.356 -16.056 1.00 80.50 81 ASP A N 1
ATOM 607 C CA . ASP A 1 81 ? 5.281 -12.514 -16.166 1.00 80.50 81 ASP A CA 1
ATOM 608 C C . ASP A 1 81 ? 3.862 -12.238 -15.647 1.00 80.50 81 ASP A C 1
ATOM 610 O O . ASP A 1 81 ? 2.906 -12.877 -16.083 1.00 80.50 81 ASP A O 1
ATOM 614 N N . GLU A 1 82 ? 3.708 -11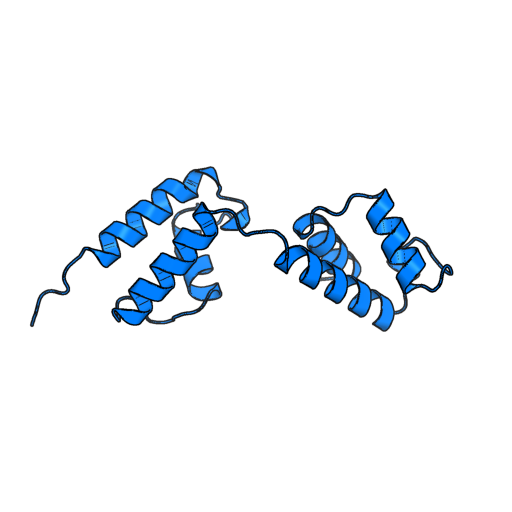.290 -14.715 1.00 82.50 82 GLU A N 1
ATOM 615 C CA . GLU A 1 82 ? 2.442 -11.072 -14.016 1.00 82.50 82 GLU A CA 1
ATOM 616 C C . GLU A 1 82 ? 2.112 -9.581 -13.826 1.00 82.50 82 GLU A C 1
ATOM 618 O O . GLU A 1 82 ? 2.820 -8.839 -13.133 1.00 82.50 82 GLU A O 1
ATOM 623 N N . ASP A 1 83 ? 0.979 -9.151 -14.393 1.00 84.38 83 ASP A N 1
ATOM 624 C CA . ASP A 1 83 ? 0.381 -7.832 -14.145 1.00 84.38 83 ASP A CA 1
ATOM 625 C C . ASP A 1 83 ? -0.437 -7.834 -12.847 1.00 84.38 83 ASP A C 1
ATOM 627 O O . ASP A 1 83 ? -1.658 -7.659 -12.834 1.00 84.38 83 ASP A O 1
ATOM 631 N N . SER A 1 84 ? 0.231 -8.099 -11.726 1.00 82.00 84 SER A N 1
ATOM 632 C CA . SER A 1 84 ? -0.404 -8.042 -10.418 1.00 82.00 84 SER A CA 1
ATOM 633 C C . SER A 1 84 ? 0.328 -7.108 -9.473 1.00 82.00 84 SER A C 1
ATOM 635 O O . SER A 1 84 ? 1.551 -6.938 -9.474 1.00 82.00 84 SER A O 1
ATOM 637 N N . LYS A 1 85 ? -0.469 -6.476 -8.615 1.00 81.69 85 LYS A N 1
ATOM 638 C CA . LYS A 1 85 ? 0.031 -5.587 -7.573 1.00 81.69 85 LYS A CA 1
ATOM 639 C C . LYS A 1 85 ? 0.975 -6.317 -6.616 1.00 81.69 85 LYS A C 1
ATOM 641 O O . LYS A 1 85 ? 1.954 -5.734 -6.162 1.00 81.69 85 LYS A O 1
ATOM 646 N N . GLU A 1 86 ? 0.676 -7.580 -6.332 1.00 82.38 86 GLU A N 1
ATOM 647 C CA . GLU A 1 86 ? 1.480 -8.432 -5.465 1.00 82.38 86 GLU A CA 1
ATOM 648 C C . GLU A 1 86 ? 2.829 -8.774 -6.109 1.00 82.38 86 GLU A C 1
ATOM 650 O O . GLU A 1 86 ? 3.858 -8.650 -5.445 1.00 82.38 86 GLU A O 1
ATOM 655 N N . ALA A 1 87 ? 2.858 -9.085 -7.410 1.00 85.25 87 ALA A N 1
ATOM 656 C CA . ALA A 1 87 ? 4.100 -9.295 -8.153 1.00 85.25 87 ALA A CA 1
ATOM 657 C C . ALA A 1 87 ? 4.992 -8.042 -8.143 1.00 85.25 87 ALA A C 1
ATOM 659 O O . ALA A 1 87 ? 6.185 -8.128 -7.840 1.00 85.25 87 ALA A O 1
ATOM 660 N N . CYS A 1 88 ? 4.403 -6.861 -8.366 1.00 88.88 88 CYS A N 1
ATOM 661 C CA . CYS A 1 88 ? 5.111 -5.583 -8.267 1.00 88.88 88 CYS A CA 1
ATOM 662 C C . CYS A 1 88 ? 5.687 -5.350 -6.859 1.00 88.88 88 CYS A C 1
ATOM 664 O O . CYS A 1 88 ? 6.861 -5.009 -6.707 1.00 88.88 88 CYS A O 1
ATOM 666 N N . GLU A 1 89 ? 4.884 -5.564 -5.812 1.00 87.44 89 GLU A N 1
ATOM 667 C CA . GLU A 1 89 ? 5.316 -5.400 -4.420 1.00 87.44 89 GLU A CA 1
ATOM 668 C C . GLU A 1 89 ? 6.440 -6.381 -4.048 1.00 87.44 89 GLU A C 1
ATOM 670 O O . GLU A 1 89 ? 7.400 -5.979 -3.384 1.00 87.44 89 GLU A O 1
ATOM 675 N N . ASN A 1 90 ? 6.362 -7.631 -4.510 1.00 88.69 90 ASN A N 1
ATOM 676 C CA . ASN A 1 90 ? 7.394 -8.647 -4.306 1.00 88.69 90 ASN A CA 1
ATOM 677 C C . ASN A 1 90 ? 8.696 -8.297 -5.032 1.00 88.69 90 ASN A C 1
ATOM 679 O O . ASN A 1 90 ? 9.764 -8.401 -4.429 1.00 88.69 90 ASN A O 1
ATOM 683 N N . TRP A 1 91 ? 8.621 -7.817 -6.276 1.00 90.62 91 TRP A N 1
ATOM 684 C CA . TRP A 1 91 ? 9.794 -7.331 -7.001 1.00 90.62 91 TRP A CA 1
ATOM 685 C C . TRP A 1 91 ? 10.422 -6.130 -6.295 1.00 90.62 91 TRP A C 1
ATOM 687 O O . TRP A 1 91 ? 11.622 -6.120 -6.055 1.00 90.62 91 TRP A O 1
ATOM 697 N N . CYS A 1 92 ? 9.631 -5.141 -5.870 1.00 89.81 92 CYS A N 1
ATOM 698 C CA . CYS A 1 92 ? 10.172 -4.004 -5.127 1.00 89.81 92 CYS A CA 1
ATOM 699 C C . CYS A 1 92 ? 10.872 -4.446 -3.837 1.00 89.81 92 CYS A C 1
ATOM 701 O O . CYS A 1 92 ? 11.914 -3.893 -3.494 1.00 89.81 92 CYS A O 1
ATOM 703 N N . LYS A 1 93 ? 10.339 -5.468 -3.156 1.00 88.94 93 LYS A N 1
ATOM 704 C CA . LYS A 1 93 ? 10.879 -5.989 -1.898 1.00 88.94 93 LYS A CA 1
ATOM 705 C C . LYS A 1 93 ? 12.317 -6.514 -2.014 1.00 88.94 93 LYS A C 1
ATOM 707 O O . LYS A 1 93 ? 13.048 -6.468 -1.024 1.00 88.94 93 LYS A O 1
ATOM 712 N N . THR A 1 94 ? 12.744 -6.970 -3.195 1.00 90.19 94 THR A N 1
ATOM 713 C CA . THR A 1 94 ? 14.129 -7.423 -3.428 1.00 90.19 94 THR A CA 1
ATOM 714 C C . THR A 1 94 ? 15.131 -6.265 -3.492 1.00 90.19 94 THR A C 1
ATOM 716 O O . THR A 1 94 ? 16.315 -6.474 -3.248 1.00 90.19 94 THR A O 1
ATOM 719 N N . TYR A 1 95 ? 14.665 -5.037 -3.753 1.00 87.00 95 TYR A N 1
ATOM 720 C CA . TYR A 1 95 ? 15.495 -3.828 -3.875 1.00 87.00 95 TYR A CA 1
ATOM 721 C C . TYR A 1 95 ? 15.324 -2.832 -2.716 1.00 87.00 95 TYR A C 1
ATOM 723 O O . TYR A 1 95 ? 15.947 -1.765 -2.712 1.00 87.00 95 TYR A O 1
ATOM 731 N N . THR A 1 96 ? 14.473 -3.169 -1.747 1.00 87.69 96 THR A N 1
ATOM 732 C CA . THR A 1 96 ? 14.205 -2.396 -0.524 1.00 87.69 96 THR A CA 1
ATOM 733 C C . THR A 1 96 ? 14.664 -3.132 0.738 1.00 87.69 96 THR A C 1
ATOM 735 O O . THR A 1 96 ? 14.148 -2.873 1.826 1.00 87.69 96 THR A O 1
ATOM 738 N N . ASP A 1 97 ? 15.583 -4.093 0.603 1.00 84.50 97 ASP A N 1
ATOM 739 C CA . ASP A 1 97 ? 16.127 -4.892 1.711 1.00 84.50 97 ASP A CA 1
ATOM 740 C C . ASP A 1 97 ? 15.034 -5.597 2.538 1.00 84.50 97 ASP A C 1
ATOM 742 O O . ASP A 1 97 ? 15.074 -5.665 3.765 1.00 84.50 97 ASP A O 1
ATOM 746 N N . GLY A 1 98 ? 13.983 -6.087 1.870 1.00 82.12 98 GLY A N 1
ATOM 747 C CA . GLY A 1 98 ? 12.845 -6.724 2.536 1.00 82.12 98 GLY A CA 1
ATOM 748 C C . GLY A 1 98 ? 11.800 -5.748 3.090 1.00 82.12 98 GLY A C 1
ATOM 749 O O . GLY A 1 98 ? 10.733 -6.186 3.542 1.00 82.12 98 GLY A O 1
ATOM 750 N N . THR A 1 99 ? 12.054 -4.439 3.026 1.00 81.56 99 THR A N 1
ATOM 751 C CA . THR A 1 99 ? 11.139 -3.402 3.509 1.00 81.56 99 THR A CA 1
ATOM 752 C C . THR A 1 99 ? 9.908 -3.316 2.621 1.00 81.56 99 THR A C 1
ATOM 754 O O . THR A 1 99 ? 9.979 -3.286 1.394 1.00 81.56 99 THR A O 1
ATOM 757 N N . ASN A 1 100 ? 8.739 -3.251 3.251 1.00 80.06 100 ASN A N 1
ATOM 758 C CA . ASN A 1 100 ? 7.473 -3.124 2.546 1.00 80.06 100 ASN A CA 1
ATOM 759 C C . ASN A 1 100 ? 7.437 -1.846 1.678 1.00 80.06 100 ASN A C 1
ATOM 761 O O . ASN A 1 100 ? 7.765 -0.766 2.169 1.00 80.06 100 ASN A O 1
ATOM 765 N N . LEU A 1 101 ? 6.975 -1.960 0.425 1.00 85.25 101 LEU A N 1
ATOM 766 C CA . LEU A 1 101 ? 6.964 -0.868 -0.557 1.00 85.25 101 LEU A CA 1
ATOM 767 C C . LEU A 1 101 ? 6.304 0.420 -0.029 1.00 85.25 101 LEU A C 1
ATOM 769 O O . LEU A 1 101 ? 6.824 1.503 -0.265 1.00 85.25 101 LEU A O 1
ATOM 773 N N . TYR A 1 102 ? 5.223 0.338 0.751 1.00 82.88 102 TYR A N 1
ATOM 774 C CA . TYR A 1 102 ? 4.559 1.527 1.313 1.00 82.88 102 TYR A CA 1
ATOM 775 C C . TYR A 1 102 ? 5.392 2.264 2.367 1.00 82.88 102 TYR A C 1
ATOM 777 O O . TYR A 1 102 ? 5.094 3.414 2.677 1.00 82.88 102 TYR A O 1
ATOM 785 N N . LYS A 1 103 ? 6.399 1.597 2.938 1.00 79.31 103 LYS A N 1
ATOM 786 C CA . LYS A 1 103 ? 7.301 2.133 3.964 1.00 79.31 103 LYS A CA 1
ATOM 787 C C . LYS A 1 103 ? 8.694 2.460 3.426 1.00 79.31 103 LYS A C 1
ATOM 789 O O . LYS A 1 103 ? 9.427 3.167 4.097 1.00 79.31 103 LYS A O 1
ATOM 794 N N . ALA A 1 104 ? 9.046 1.972 2.239 1.00 84.38 104 ALA A N 1
ATOM 795 C CA . ALA A 1 104 ? 10.350 2.174 1.611 1.00 84.38 104 ALA A CA 1
ATOM 796 C C . ALA A 1 104 ? 10.405 3.481 0.792 1.00 84.38 104 ALA A C 1
ATOM 798 O O . ALA A 1 104 ? 10.829 3.478 -0.363 1.00 84.38 104 ALA A O 1
ATOM 799 N N . ASN A 1 105 ? 9.934 4.588 1.371 1.00 82.44 105 ASN A N 1
ATOM 800 C CA . ASN A 1 105 ? 9.877 5.904 0.721 1.00 82.44 105 ASN A CA 1
ATOM 801 C C . ASN A 1 105 ? 11.234 6.353 0.160 1.00 82.44 105 ASN A C 1
ATOM 803 O O . ASN A 1 105 ? 11.289 6.842 -0.969 1.00 82.44 105 ASN A O 1
ATOM 807 N N . ASP A 1 106 ? 12.315 6.104 0.897 1.00 85.31 106 ASP A N 1
ATOM 808 C CA . ASP A 1 106 ? 13.682 6.457 0.497 1.00 85.31 106 ASP A CA 1
ATOM 809 C C . ASP A 1 106 ? 14.151 5.686 -0.751 1.00 85.31 106 ASP A C 1
ATOM 811 O O . ASP A 1 106 ? 14.993 6.155 -1.516 1.00 85.31 106 ASP A O 1
ATOM 815 N N . HIS A 1 107 ? 13.545 4.527 -1.029 1.00 87.19 107 HIS A N 1
ATOM 816 C CA . HIS A 1 107 ? 13.880 3.684 -2.177 1.00 87.19 107 HIS A CA 1
ATOM 817 C C . HIS A 1 107 ? 13.010 3.966 -3.408 1.00 87.19 107 HIS A C 1
ATOM 819 O O . HIS A 1 107 ? 13.341 3.510 -4.505 1.00 87.19 107 HIS A O 1
ATOM 825 N N . TRP A 1 108 ? 11.910 4.718 -3.279 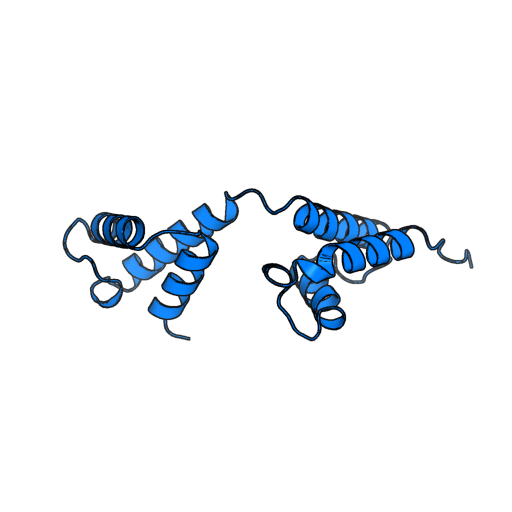1.00 90.12 108 TRP A N 1
ATOM 826 C CA . TRP A 1 108 ? 10.966 4.919 -4.386 1.00 90.12 108 TRP A CA 1
ATOM 827 C C . TRP A 1 108 ? 11.614 5.548 -5.617 1.00 90.12 108 TRP A C 1
ATOM 829 O O . TRP A 1 108 ? 11.344 5.105 -6.731 1.00 90.12 108 TRP A O 1
ATOM 839 N N . GLY A 1 109 ? 12.499 6.535 -5.439 1.00 87.19 109 GLY A N 1
ATOM 840 C CA . GLY A 1 109 ? 13.212 7.156 -6.560 1.00 87.19 109 GLY A CA 1
ATOM 841 C C . GLY A 1 109 ? 14.062 6.150 -7.342 1.00 87.19 109 GLY A C 1
ATOM 842 O O . GLY A 1 109 ? 14.017 6.116 -8.573 1.00 87.19 109 GLY A O 1
ATOM 843 N N . LYS A 1 110 ? 14.773 5.269 -6.627 1.00 90.62 110 LYS A N 1
ATOM 844 C CA . LYS A 1 110 ? 15.581 4.195 -7.219 1.00 90.62 110 LYS A CA 1
ATOM 845 C C . LYS A 1 110 ? 14.706 3.187 -7.967 1.00 90.62 110 LYS A C 1
ATOM 847 O O . LYS A 1 110 ? 14.999 2.883 -9.120 1.00 90.62 110 LYS A O 1
ATOM 852 N N . LEU A 1 111 ? 13.613 2.729 -7.352 1.00 92.56 111 LEU A N 1
ATOM 853 C CA . LEU A 1 111 ? 12.669 1.785 -7.964 1.00 92.56 111 LEU A CA 1
ATOM 854 C C . LEU A 1 111 ? 12.068 2.339 -9.263 1.00 92.56 111 LEU A C 1
ATOM 856 O O . LEU A 1 111 ? 12.060 1.652 -10.281 1.00 92.56 111 LEU A O 1
ATOM 860 N N . ILE A 1 112 ? 11.626 3.601 -9.256 1.00 93.44 112 ILE A N 1
ATOM 861 C CA . ILE A 1 112 ? 11.076 4.271 -10.444 1.00 93.44 112 ILE A CA 1
ATOM 862 C C . ILE A 1 112 ? 12.110 4.314 -11.573 1.00 93.44 112 ILE A C 1
ATOM 864 O O . ILE A 1 112 ? 11.779 4.000 -12.715 1.00 93.44 112 ILE A O 1
ATOM 868 N N . ASN A 1 113 ? 13.357 4.683 -11.272 1.00 93.19 113 ASN A N 1
ATOM 869 C CA . ASN A 1 113 ? 14.414 4.738 -12.281 1.00 93.19 113 ASN A CA 1
ATOM 870 C C . ASN A 1 113 ? 14.726 3.355 -12.863 1.00 93.19 113 ASN A C 1
ATOM 872 O O . ASN A 1 113 ? 14.878 3.236 -14.076 1.00 93.19 113 ASN A O 1
ATOM 876 N N . MET A 1 114 ? 14.758 2.312 -12.033 1.00 91.75 114 MET A N 1
ATOM 877 C CA . MET A 1 114 ? 14.967 0.938 -12.497 1.00 91.75 114 MET A CA 1
ATOM 878 C C . MET A 1 114 ? 13.844 0.469 -13.429 1.00 91.75 114 MET A C 1
ATOM 880 O O . MET A 1 114 ? 14.128 -0.051 -14.506 1.00 91.75 114 MET A O 1
ATOM 884 N N . LEU A 1 115 ? 12.580 0.709 -13.063 1.00 92.31 115 LEU A N 1
ATOM 885 C CA . LEU A 1 115 ? 11.426 0.347 -13.894 1.00 92.31 115 LEU A CA 1
ATOM 886 C C . LEU A 1 115 ? 11.425 1.106 -15.230 1.00 92.31 115 LEU A C 1
ATOM 888 O O . LEU A 1 115 ? 11.188 0.509 -16.277 1.00 92.31 115 LEU A O 1
ATOM 892 N N . LYS A 1 116 ? 11.762 2.403 -15.222 1.00 91.94 116 LYS A N 1
ATOM 893 C CA . LYS A 1 116 ? 11.913 3.202 -16.450 1.00 91.94 116 LYS A CA 1
ATOM 894 C C . LYS A 1 116 ? 13.026 2.679 -17.352 1.00 91.94 116 LYS A C 1
ATOM 896 O O . LYS A 1 116 ? 12.822 2.558 -18.555 1.00 91.94 116 LYS A O 1
ATOM 901 N N . GLN A 1 117 ? 14.191 2.364 -16.785 1.00 91.31 117 GLN A N 1
ATOM 902 C CA . GLN A 1 117 ? 15.298 1.794 -17.553 1.00 91.31 117 GLN A CA 1
ATOM 903 C C . GLN A 1 117 ? 14.918 0.441 -18.149 1.00 91.31 117 GLN A C 1
ATOM 905 O O . GLN A 1 117 ? 15.266 0.162 -19.288 1.00 91.31 117 GLN A O 1
ATOM 910 N N . TRP A 1 118 ? 14.186 -0.390 -17.410 1.00 90.50 118 TRP A N 1
ATOM 911 C C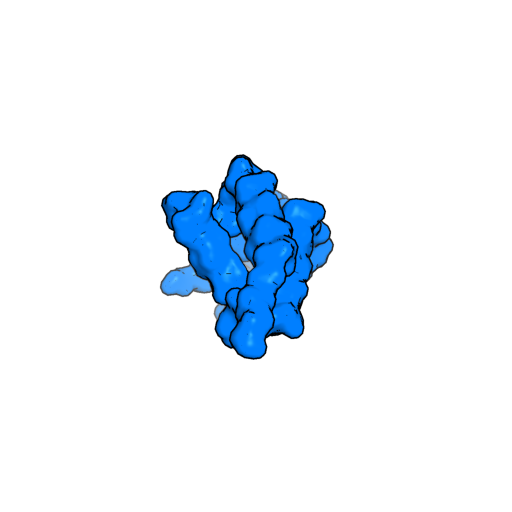A . TRP A 1 118 ? 13.731 -1.680 -17.913 1.00 90.50 118 TRP A CA 1
ATOM 912 C C . TRP A 1 118 ? 12.723 -1.537 -19.059 1.00 90.50 118 TRP A C 1
ATOM 914 O O . TRP A 1 118 ? 12.845 -2.234 -20.065 1.00 90.50 118 TRP A O 1
ATOM 924 N N . LEU A 1 119 ? 11.788 -0.590 -18.955 1.00 87.44 119 LEU A N 1
ATOM 925 C CA . LEU A 1 119 ? 10.877 -0.253 -20.051 1.00 87.44 119 LEU A CA 1
ATOM 926 C C . LEU A 1 119 ? 11.627 0.215 -21.297 1.00 87.44 119 LEU A C 1
ATOM 928 O O . LEU A 1 119 ? 11.302 -0.221 -22.396 1.00 87.44 119 LEU A O 1
ATOM 932 N N . ALA A 1 120 ? 12.642 1.061 -21.114 1.00 86.69 120 ALA A N 1
ATOM 933 C CA . ALA A 1 120 ? 13.442 1.622 -22.198 1.00 86.69 120 ALA A CA 1
ATOM 934 C C . ALA A 1 120 ? 14.423 0.625 -22.837 1.00 86.69 120 ALA A C 1
ATOM 936 O O . ALA A 1 120 ? 14.947 0.905 -23.911 1.00 86.69 120 ALA A O 1
ATOM 937 N N . ARG A 1 121 ? 14.699 -0.525 -22.205 1.00 82.31 121 ARG A N 1
ATOM 938 C CA . ARG A 1 121 ? 15.496 -1.584 -22.837 1.00 82.31 121 ARG A CA 1
ATOM 939 C C . ARG A 1 121 ? 14.696 -2.146 -24.003 1.00 82.31 121 ARG A C 1
ATOM 941 O O . ARG A 1 121 ? 13.714 -2.855 -23.781 1.00 82.31 121 ARG A O 1
ATOM 948 N N . GLU A 1 122 ? 15.113 -1.857 -25.227 1.00 60.66 122 GLU A N 1
ATOM 949 C CA . GLU A 1 122 ? 14.604 -2.552 -26.407 1.00 60.66 122 GLU A CA 1
ATOM 950 C C . GLU A 1 122 ? 14.804 -4.060 -26.207 1.00 60.66 122 GLU A C 1
ATOM 952 O O . GLU A 1 122 ? 15.854 -4.510 -25.741 1.00 60.66 122 GLU A O 1
ATOM 957 N N . VAL A 1 123 ? 13.753 -4.845 -26.459 1.00 58.16 123 VAL A N 1
ATOM 958 C CA . VAL A 1 123 ? 13.919 -6.297 -26.572 1.00 58.16 123 VAL A CA 1
ATOM 959 C C . VAL A 1 123 ? 14.795 -6.484 -27.811 1.00 58.16 123 VAL A C 1
ATOM 961 O O . VAL A 1 123 ? 14.425 -5.933 -28.849 1.00 58.16 123 VAL A O 1
ATOM 964 N N . PRO A 1 124 ? 15.956 -7.159 -27.735 1.00 44.31 124 PRO A N 1
ATOM 965 C CA . PRO A 1 124 ? 16.720 -7.434 -28.939 1.00 44.31 124 PRO A CA 1
ATOM 966 C C . PRO A 1 124 ? 15.794 -8.214 -29.871 1.00 44.31 124 PRO A C 1
ATOM 968 O O . PRO A 1 124 ? 15.331 -9.295 -29.509 1.00 44.31 124 PRO A O 1
ATOM 971 N N . ASN A 1 125 ? 15.450 -7.603 -31.008 1.00 43.25 125 ASN A N 1
ATOM 972 C CA . ASN A 1 125 ? 14.713 -8.266 -32.072 1.00 43.25 125 ASN A CA 1
ATOM 973 C C . ASN A 1 125 ? 15.529 -9.505 -32.455 1.00 43.25 125 ASN A C 1
ATOM 975 O O . ASN A 1 125 ? 16.662 -9.368 -32.923 1.00 43.25 125 ASN A O 1
ATOM 979 N N . GLY A 1 126 ? 14.985 -10.682 -32.143 1.00 40.03 126 GLY A N 1
ATOM 980 C CA . GLY A 1 126 ? 15.460 -11.948 -32.691 1.00 40.03 126 GLY A CA 1
ATOM 981 C C . GLY A 1 126 ? 15.144 -12.040 -34.173 1.00 40.03 126 GLY A C 1
ATOM 982 O O . GLY A 1 126 ? 14.123 -11.443 -34.589 1.00 40.03 126 GLY A O 1
#

Solvent-accessible surface area (backbone atoms only — not comparable to full-atom values): 7254 Å² total; per-residue (Å²): 133,59,68,67,58,53,34,54,54,26,30,58,67,42,67,55,49,72,70,58,47,33,52,51,37,19,62,65,46,73,69,74,33,65,46,77,86,71,42,53,74,67,43,47,50,50,52,36,52,51,27,48,55,50,32,69,65,50,79,68,54,72,65,58,50,48,43,55,53,48,47,46,50,28,28,76,68,67,74,44,98,59,82,40,73,65,54,51,46,55,58,49,20,73,76,41,83,68,36,56,63,94,73,33,66,90,43,45,66,59,52,44,51,52,50,51,52,58,62,68,50,74,74,81,82,127

Nearest PDB structures (foldseek):
  7tau-assembly1_M  TM=3.257E-01  e=2.186E+00  Human adenovirus 26
  8fny-assembly2_C  TM=2.514E-01  e=6.683E+00  Homo sapiens
  3frs-assembly1_A-2  TM=1.906E-01  e=6.352E+00  Homo sapiens
  5xua-assembly2_C  TM=1.766E-01  e=6.352E+00  Comamonas testosteroni CNB-2

pLDDT: mean 83.97, std 10.22, range [40.03, 93.44]